Protein AF-A0A9P9YFE2-F1 (afdb_monomer_lite)

Foldseek 3Di:
DDDDDDDDDPVVVVVVVVVVVVVVVVVVCPDPDPPDDVCVVCVPVVVVVVVVVVCCCPVVPVNVCVPPNDPDPPVVVVVVVLCVCVVVLCVQLVVLVVLLVCQVPPDPDDDPPPSVVSVVVSVVSSVVVCVVVVGDD

Structure (mmCIF, N/CA/C/O backbone):
data_AF-A0A9P9YFE2-F1
#
_entry.id   AF-A0A9P9YFE2-F1
#
loop_
_atom_site.group_PDB
_atom_site.id
_atom_site.type_symbol
_atom_site.label_atom_id
_atom_site.label_alt_id
_atom_site.label_comp_id
_atom_site.label_asym_id
_atom_site.label_entity_id
_atom_site.label_seq_id
_atom_site.pdbx_PDB_ins_code
_atom_site.Cartn_x
_atom_site.Cartn_y
_atom_site.Cartn_z
_atom_site.occupancy
_atom_site.B_iso_or_equiv
_atom_site.auth_seq_id
_atom_site.auth_comp_id
_atom_site.auth_asym_id
_atom_site.auth_atom_id
_atom_site.pdbx_PDB_model_num
ATOM 1 N N . MET A 1 1 ? -82.797 -25.005 26.654 1.00 43.31 1 MET A N 1
ATOM 2 C CA . MET A 1 1 ? -82.585 -25.904 27.810 1.00 43.31 1 MET A CA 1
ATOM 3 C C . MET A 1 1 ? -81.457 -25.318 28.641 1.00 43.31 1 MET A C 1
ATOM 5 O O . MET A 1 1 ? -80.339 -25.242 28.151 1.00 43.31 1 MET A O 1
ATOM 9 N N . THR A 1 2 ? -81.763 -24.783 29.822 1.00 59.41 2 THR A N 1
ATOM 10 C CA . THR A 1 2 ? -80.785 -24.170 30.732 1.00 59.41 2 THR A CA 1
ATOM 11 C C . THR A 1 2 ? -80.146 -25.260 31.588 1.00 59.41 2 THR A C 1
ATOM 13 O O . THR A 1 2 ? -80.831 -25.975 32.313 1.00 59.41 2 THR A O 1
ATOM 16 N N . ILE A 1 3 ? -78.832 -25.430 31.455 1.00 64.69 3 ILE A N 1
ATOM 17 C CA . ILE A 1 3 ? -78.059 -26.426 32.204 1.00 64.69 3 ILE A CA 1
ATOM 18 C C . ILE A 1 3 ? -77.898 -25.905 33.643 1.00 64.69 3 ILE A C 1
ATOM 20 O O . ILE A 1 3 ? -77.492 -24.751 33.808 1.00 64.69 3 ILE A O 1
ATOM 24 N N . PRO A 1 4 ? -78.219 -26.687 34.689 1.00 66.69 4 PRO A N 1
ATOM 25 C CA . PRO A 1 4 ? -78.036 -26.234 36.060 1.00 66.69 4 PRO A CA 1
ATOM 26 C C . PRO A 1 4 ? -76.544 -26.067 36.377 1.00 66.69 4 PRO A C 1
ATOM 28 O O . PRO A 1 4 ? -75.734 -26.959 36.129 1.00 66.69 4 PRO A O 1
ATOM 31 N N . GLN A 1 5 ? -76.189 -24.912 36.943 1.00 62.81 5 GLN A N 1
ATOM 32 C CA . GLN A 1 5 ? -74.847 -24.634 37.453 1.00 62.81 5 GLN A CA 1
ATOM 33 C C . GLN A 1 5 ? -74.574 -25.506 38.681 1.00 62.81 5 GLN A C 1
ATOM 35 O O . GLN A 1 5 ? -75.150 -25.293 39.750 1.00 62.81 5 GLN A O 1
ATOM 40 N N . TYR A 1 6 ? -73.690 -26.489 38.525 1.00 70.88 6 TYR A N 1
ATOM 41 C CA . TYR A 1 6 ? -73.240 -27.334 39.622 1.00 70.88 6 TYR A CA 1
ATOM 42 C C . TYR A 1 6 ? -72.263 -26.557 40.510 1.00 70.88 6 TYR A C 1
ATOM 44 O O . TYR A 1 6 ? -71.204 -26.128 40.052 1.00 70.88 6 TYR A O 1
ATOM 52 N N . LYS A 1 7 ? -72.606 -26.392 41.793 1.00 68.12 7 LYS A N 1
ATOM 53 C CA . LYS A 1 7 ? -71.655 -25.934 42.810 1.00 68.12 7 LYS A CA 1
ATOM 54 C C . LYS A 1 7 ? -71.016 -27.158 43.463 1.00 68.12 7 LYS A C 1
ATOM 56 O O . LYS A 1 7 ? -71.749 -27.953 44.054 1.00 68.12 7 LYS A O 1
ATOM 61 N N . PRO A 1 8 ? -69.690 -27.325 43.362 1.00 72.75 8 PRO A N 1
ATOM 62 C CA . PRO A 1 8 ? -69.011 -28.432 44.011 1.00 72.75 8 PRO A CA 1
ATOM 63 C C . PRO A 1 8 ? -69.194 -28.371 45.541 1.00 72.75 8 PRO A C 1
ATOM 65 O O . PRO A 1 8 ? -69.246 -27.279 46.117 1.00 72.75 8 PRO A O 1
ATOM 68 N N . PRO A 1 9 ? -69.310 -29.533 46.209 1.00 81.69 9 PRO A N 1
ATOM 69 C CA . PRO A 1 9 ? -69.325 -29.643 47.663 1.00 81.69 9 PRO A CA 1
ATOM 70 C C . PRO A 1 9 ? -68.105 -28.965 48.296 1.00 81.69 9 PRO A C 1
ATOM 72 O O . PRO A 1 9 ? -67.003 -29.029 47.748 1.00 81.69 9 PRO A O 1
ATOM 75 N N . LYS A 1 10 ? -68.302 -28.347 49.466 1.00 78.62 10 LYS A N 1
ATOM 76 C CA . LYS A 1 10 ? -67.285 -27.531 50.158 1.00 78.62 10 LYS A CA 1
ATOM 77 C C . LYS A 1 10 ? -65.970 -28.283 50.391 1.00 78.62 10 LYS A C 1
ATOM 79 O O . LYS A 1 10 ? -64.907 -27.724 50.157 1.00 78.62 10 LYS A O 1
ATOM 84 N N . ASP A 1 11 ? -66.053 -29.570 50.709 1.00 79.38 11 ASP A N 1
ATOM 85 C CA . ASP A 1 11 ? -64.886 -30.407 51.002 1.00 79.38 11 ASP A CA 1
ATOM 86 C C . ASP A 1 11 ? -63.931 -30.541 49.804 1.00 79.38 11 ASP A C 1
ATOM 88 O O . ASP A 1 11 ? -62.716 -30.619 49.968 1.00 79.38 11 ASP A O 1
ATOM 92 N N . ILE A 1 12 ? -64.464 -30.543 48.576 1.00 78.31 12 ILE A N 1
ATOM 93 C CA . ILE A 1 12 ? -63.644 -30.621 47.359 1.00 78.31 12 ILE A CA 1
ATOM 94 C C . ILE A 1 12 ? -62.972 -29.274 47.081 1.00 78.31 12 ILE A C 1
ATOM 96 O O . ILE A 1 12 ? -61.824 -29.241 46.635 1.00 78.31 12 ILE A O 1
ATOM 100 N N . GLN A 1 13 ? -63.664 -28.173 47.381 1.00 78.31 13 GLN A N 1
ATOM 101 C CA . GLN A 1 13 ? -63.133 -26.822 47.235 1.00 78.31 13 GLN A CA 1
ATOM 102 C C . GLN A 1 13 ? -61.929 -26.603 48.164 1.00 78.31 13 GLN A C 1
ATOM 104 O O . GLN A 1 13 ? -60.875 -26.164 47.709 1.00 78.31 13 GLN A O 1
ATOM 109 N N . ASP A 1 14 ? -62.034 -27.048 49.419 1.00 82.81 14 ASP A N 1
ATOM 110 C CA . ASP A 1 14 ? -60.951 -26.946 50.403 1.00 82.81 14 ASP A CA 1
ATOM 111 C C . ASP A 1 14 ? -59.708 -27.760 49.997 1.00 82.81 14 ASP A C 1
ATOM 113 O O . ASP A 1 14 ? -58.568 -27.349 50.229 1.00 82.81 14 ASP A O 1
ATOM 117 N N . LEU A 1 15 ? -59.898 -28.918 49.353 1.00 85.44 15 LEU A N 1
ATOM 118 C CA . LEU A 1 15 ? -58.791 -29.738 48.847 1.00 85.44 15 LEU A CA 1
ATOM 119 C C . LEU A 1 15 ? -58.079 -29.098 47.649 1.00 85.44 15 LEU A C 1
ATOM 121 O O . LEU A 1 15 ? -56.856 -29.234 47.527 1.00 85.44 15 LEU A O 1
ATOM 125 N N . LEU A 1 16 ? -58.823 -28.418 46.774 1.00 81.38 16 LEU A N 1
ATOM 126 C CA . LEU A 1 16 ? -58.278 -27.685 45.630 1.00 81.38 16 LEU A CA 1
ATOM 127 C C . LEU A 1 16 ? -57.455 -26.485 46.104 1.00 81.38 16 LEU A C 1
ATOM 129 O O . LEU A 1 16 ? -56.282 -26.382 45.739 1.00 81.38 16 LEU A O 1
ATOM 133 N N . ASP A 1 17 ? -58.006 -25.675 47.008 1.00 81.50 17 ASP A N 1
ATOM 134 C CA . ASP A 1 17 ? -57.330 -24.496 47.558 1.00 81.50 17 ASP A CA 1
ATOM 135 C C . ASP A 1 17 ? -56.057 -24.890 48.321 1.00 81.50 17 ASP A C 1
ATOM 137 O O . ASP A 1 17 ? -55.000 -24.266 48.184 1.00 81.50 17 ASP A O 1
ATOM 141 N N . LYS A 1 18 ? -56.099 -26.000 49.070 1.00 83.44 18 LYS A N 1
ATOM 142 C CA . LYS A 1 18 ? -54.925 -26.539 49.772 1.00 83.44 18 LYS A CA 1
ATOM 143 C C . LYS A 1 18 ? -53.840 -27.025 48.805 1.00 83.44 18 LYS A C 1
ATOM 145 O O . LYS A 1 18 ? -52.652 -26.827 49.075 1.00 83.44 18 LYS A O 1
ATOM 150 N N . LYS A 1 19 ? -54.215 -27.626 47.667 1.00 79.25 19 LYS A N 1
ATOM 151 C CA . LYS A 1 19 ? -53.273 -28.019 46.601 1.00 79.25 19 LYS A CA 1
ATOM 152 C C . LYS A 1 19 ? -52.659 -26.807 45.905 1.00 79.25 19 LYS A C 1
ATOM 154 O O . LYS A 1 19 ? -51.451 -26.803 45.669 1.00 79.25 19 LYS A O 1
ATOM 159 N N . GLU A 1 20 ? -53.456 -25.785 45.611 1.00 75.81 20 GLU A N 1
ATOM 160 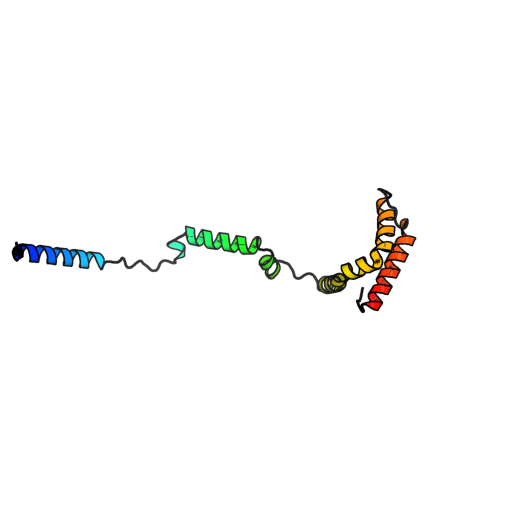C CA . GLU A 1 20 ? -52.975 -24.539 45.009 1.00 75.81 20 GLU A CA 1
ATOM 161 C C . GLU A 1 20 ? -52.021 -23.795 45.947 1.00 75.81 20 GLU A C 1
ATOM 163 O O . GLU A 1 20 ? -50.948 -23.363 45.520 1.00 75.81 20 GLU A O 1
ATOM 168 N N . GLN A 1 21 ? -52.330 -23.735 47.245 1.00 68.12 21 GLN A N 1
ATOM 169 C CA . GLN A 1 21 ? -51.433 -23.176 48.259 1.00 68.12 21 GLN A CA 1
ATOM 170 C C . GLN A 1 21 ? -50.116 -23.959 48.356 1.00 68.12 21 GLN A C 1
ATOM 172 O O . GLN A 1 21 ? -49.037 -23.358 48.403 1.00 68.12 21 GLN A O 1
ATOM 177 N N . GLN A 1 22 ? -50.164 -25.295 48.331 1.00 64.88 22 GLN A N 1
ATOM 178 C CA . GLN A 1 22 ? -48.961 -26.134 48.322 1.00 64.88 22 GLN A CA 1
ATOM 179 C C . GLN A 1 22 ? -48.121 -25.913 47.055 1.00 64.88 22 GLN A C 1
ATOM 181 O O . GLN A 1 22 ? -46.910 -25.698 47.156 1.00 64.88 22 GLN A O 1
ATOM 186 N N . GLN A 1 23 ? -48.746 -25.871 45.873 1.00 62.28 23 GLN A N 1
ATOM 187 C CA . GLN A 1 23 ? -48.060 -25.587 44.607 1.00 62.28 23 GLN A CA 1
ATOM 188 C C . GLN A 1 23 ? -47.479 -24.167 44.553 1.00 62.28 23 GLN A C 1
ATOM 190 O O . GLN A 1 23 ? -46.361 -23.983 44.064 1.00 62.28 23 GLN A O 1
ATOM 195 N N . ALA A 1 24 ? -48.175 -23.163 45.091 1.00 61.88 24 ALA A N 1
ATOM 196 C CA . ALA A 1 24 ? -47.686 -21.787 45.177 1.00 61.88 24 ALA A CA 1
ATOM 197 C C . ALA A 1 24 ? -46.483 -21.669 46.127 1.00 61.88 24 ALA A C 1
ATOM 199 O O . ALA A 1 24 ? -45.500 -20.992 45.814 1.00 61.88 24 ALA A O 1
ATOM 200 N N . THR A 1 25 ? -46.515 -22.385 47.254 1.00 60.69 25 THR A N 1
ATOM 201 C CA . THR A 1 25 ? -45.403 -22.432 48.216 1.00 60.69 25 THR A CA 1
ATOM 202 C C . THR A 1 25 ? -44.182 -23.144 47.623 1.00 60.69 25 THR A C 1
ATOM 204 O O . THR A 1 25 ? -43.046 -22.725 47.846 1.00 60.69 25 THR A O 1
ATOM 207 N N . GLN A 1 26 ? -44.400 -24.178 46.804 1.00 58.62 26 GLN A N 1
ATOM 208 C CA . GLN A 1 26 ? -43.338 -24.906 46.106 1.00 58.62 26 GLN A CA 1
ATOM 209 C C . GLN A 1 26 ? -42.731 -24.090 44.949 1.00 58.62 26 GLN A C 1
ATOM 211 O O . GLN A 1 26 ? -41.512 -24.087 44.789 1.00 58.62 26 GLN A O 1
ATOM 216 N N . ARG A 1 27 ? -43.540 -23.320 44.203 1.00 54.31 27 ARG A N 1
ATOM 217 C CA . ARG A 1 27 ? -43.064 -22.394 43.151 1.00 54.31 27 ARG A CA 1
ATOM 218 C C . ARG A 1 27 ? -42.268 -21.203 43.692 1.00 54.31 27 ARG A C 1
ATOM 220 O O . ARG A 1 27 ? -41.381 -20.715 43.000 1.00 54.31 27 ARG A O 1
ATOM 227 N N . ARG A 1 28 ? -42.536 -20.749 44.922 1.00 54.69 28 ARG A N 1
ATOM 228 C CA . ARG A 1 28 ? -41.793 -19.644 45.565 1.00 54.69 28 ARG A CA 1
ATOM 229 C C . ARG A 1 28 ? -40.383 -20.020 46.029 1.00 54.69 28 ARG A C 1
ATOM 231 O O . ARG A 1 28 ? -39.604 -19.134 46.362 1.00 54.69 28 ARG A O 1
ATOM 238 N N . ARG A 1 29 ? -40.008 -21.302 45.998 1.00 52.22 29 ARG A N 1
ATOM 239 C CA . ARG A 1 29 ? -38.623 -21.749 46.210 1.00 52.22 29 ARG A CA 1
ATOM 240 C C . ARG A 1 29 ? -37.833 -21.679 44.901 1.00 52.22 29 ARG A C 1
ATOM 242 O O . ARG A 1 29 ? -37.269 -22.670 44.449 1.00 52.22 29 ARG A O 1
ATOM 249 N N . THR A 1 30 ? -37.791 -20.511 44.265 1.00 56.22 30 THR A N 1
ATOM 250 C CA . THR A 1 30 ? -36.792 -20.257 43.223 1.00 56.22 30 THR A CA 1
ATOM 251 C C . THR A 1 30 ? -35.429 -20.289 43.897 1.00 56.22 30 THR A C 1
ATOM 253 O O . THR A 1 30 ? -35.159 -19.477 44.782 1.00 56.22 30 THR A O 1
ATOM 256 N N . ALA A 1 31 ? -34.614 -21.279 43.539 1.00 60.69 31 ALA A N 1
ATOM 257 C CA . ALA A 1 31 ? -33.302 -21.509 44.120 1.00 60.69 31 ALA A CA 1
ATOM 258 C C . ALA A 1 31 ? -32.505 -20.198 44.188 1.00 60.69 31 ALA A C 1
ATOM 260 O O . ALA A 1 31 ? -32.184 -19.601 43.157 1.00 60.69 31 ALA A O 1
ATOM 261 N N . VAL A 1 32 ? -32.176 -19.756 45.404 1.00 60.41 32 VAL A N 1
ATOM 262 C CA . VAL A 1 32 ? -31.182 -18.705 45.619 1.00 60.41 32 VAL A CA 1
ATOM 263 C C . VAL A 1 32 ? -29.842 -19.299 45.192 1.00 60.41 32 VAL A C 1
ATOM 265 O O . VAL A 1 32 ? -29.169 -19.990 45.954 1.00 60.41 32 VAL A O 1
ATOM 268 N N . LEU A 1 33 ? -29.504 -19.113 43.916 1.00 62.47 33 LEU A N 1
ATOM 269 C CA . LEU A 1 33 ? -28.246 -19.568 43.342 1.00 62.47 33 LEU A CA 1
ATOM 270 C C . LEU A 1 33 ? -27.104 -18.813 44.036 1.00 62.47 33 LEU A C 1
ATOM 272 O O . LEU A 1 33 ? -27.105 -17.578 44.009 1.00 62.47 33 LEU A O 1
ATOM 276 N N . PRO A 1 34 ? -26.107 -19.508 44.613 1.00 68.25 34 PRO A N 1
ATOM 277 C CA . PRO A 1 34 ? -24.952 -18.844 45.202 1.00 68.25 34 PRO A CA 1
ATOM 278 C C . PRO A 1 34 ? -24.294 -17.929 44.160 1.00 68.25 34 PRO A C 1
ATOM 280 O O . PRO A 1 34 ? -24.296 -18.238 42.958 1.00 68.25 34 PRO A O 1
ATOM 283 N N . LYS A 1 35 ? -23.745 -16.791 44.610 1.00 61.84 35 LYS A N 1
ATOM 284 C CA . LYS A 1 35 ? -22.950 -15.860 43.788 1.00 61.84 35 LYS A CA 1
ATOM 285 C C . LYS A 1 35 ? -21.684 -16.575 43.288 1.00 61.84 35 LYS A C 1
ATOM 287 O O . LYS A 1 35 ? -20.605 -16.423 43.839 1.00 61.84 35 LYS A O 1
ATOM 292 N N . ARG A 1 36 ? -21.823 -17.391 42.245 1.00 68.00 36 ARG A N 1
ATOM 293 C CA . ARG A 1 36 ? -20.719 -17.887 41.419 1.00 68.00 36 ARG A CA 1
ATOM 294 C C . ARG A 1 36 ? -20.505 -16.919 40.266 1.00 68.00 36 ARG A C 1
ATOM 296 O O . ARG A 1 36 ? -21.481 -16.399 39.718 1.00 68.00 36 ARG A O 1
ATOM 303 N N . SER A 1 37 ? -19.242 -16.700 39.900 1.00 76.50 37 SER A N 1
ATOM 304 C CA . SER A 1 37 ? -18.899 -15.944 38.698 1.00 76.50 37 SER A CA 1
ATOM 305 C C . SER A 1 37 ? -19.578 -16.590 37.489 1.00 76.50 37 SER A C 1
ATOM 307 O O . SER A 1 37 ? -19.707 -17.814 37.397 1.00 76.50 37 SER A O 1
ATOM 309 N N . TRP A 1 38 ? -20.067 -15.769 36.562 1.00 74.75 38 TRP A N 1
ATOM 310 C CA . TRP A 1 38 ? -20.802 -16.259 35.394 1.00 74.75 38 TRP A CA 1
ATOM 311 C C . TRP A 1 38 ? -19.951 -17.199 34.516 1.00 74.75 38 TRP A C 1
ATOM 313 O O . TRP A 1 38 ? -20.485 -18.139 33.929 1.00 74.75 38 TRP A O 1
ATOM 323 N N . ILE A 1 39 ? -18.622 -17.035 34.561 1.00 74.50 39 ILE A N 1
ATOM 324 C CA . ILE A 1 39 ? -17.625 -17.929 33.954 1.00 74.50 39 ILE A CA 1
ATOM 325 C C . ILE A 1 39 ? -17.818 -19.390 34.401 1.00 74.50 39 ILE A C 1
ATOM 327 O O . ILE A 1 39 ? -17.710 -20.305 33.590 1.00 74.50 39 ILE A O 1
ATOM 331 N N . GLN A 1 40 ? -18.169 -19.620 35.670 1.00 73.62 40 GLN A N 1
ATOM 332 C CA . GLN A 1 40 ? -18.376 -20.963 36.222 1.00 73.62 40 GLN A CA 1
ATOM 333 C C . GLN A 1 40 ? -19.775 -21.535 35.942 1.00 73.62 40 GLN A C 1
ATOM 335 O O . GLN A 1 40 ? -19.983 -22.737 36.085 1.00 73.62 40 GLN A O 1
ATOM 340 N N . ARG A 1 41 ? -20.748 -20.693 35.567 1.00 76.25 41 ARG A N 1
ATOM 341 C CA . ARG A 1 41 ? -22.121 -21.122 35.246 1.00 76.25 41 ARG A CA 1
ATOM 342 C C . ARG A 1 41 ? -22.259 -21.600 33.806 1.00 76.25 41 ARG A C 1
ATOM 344 O O . ARG A 1 41 ? -23.069 -22.479 33.551 1.00 76.25 41 ARG A O 1
ATOM 351 N N . ASN A 1 42 ? -21.483 -21.026 32.887 1.00 80.25 42 ASN A N 1
ATOM 352 C CA . ASN A 1 42 ? -21.540 -21.353 31.465 1.00 80.25 42 ASN A CA 1
ATOM 353 C C . ASN A 1 42 ? -20.130 -21.353 30.841 1.00 80.25 42 ASN A C 1
ATOM 355 O O . ASN A 1 42 ? -19.763 -20.413 30.129 1.00 80.25 42 ASN A O 1
ATOM 359 N N . PRO A 1 43 ? -19.334 -22.419 31.054 1.00 85.81 43 PRO A N 1
ATOM 360 C CA . PRO A 1 43 ? -17.953 -22.483 30.565 1.00 85.81 43 PRO A CA 1
ATOM 361 C C . PRO A 1 43 ? -17.864 -22.414 29.033 1.00 85.81 43 PRO A C 1
ATOM 363 O O . PRO A 1 43 ? -16.926 -21.839 28.488 1.00 85.81 43 PRO A O 1
ATOM 366 N N . ARG A 1 44 ? -18.881 -22.925 28.324 1.00 86.69 44 ARG A N 1
ATOM 367 C CA . ARG A 1 44 ? -18.971 -22.851 26.856 1.00 86.69 44 ARG A CA 1
ATOM 368 C C . ARG A 1 44 ? -19.115 -21.418 26.346 1.00 86.69 44 ARG A C 1
ATOM 370 O O . ARG A 1 44 ? -18.546 -21.087 25.316 1.00 86.69 44 ARG A O 1
ATOM 377 N N . LEU A 1 45 ? -19.843 -20.567 27.066 1.00 86.56 45 LEU A N 1
ATOM 378 C CA . LEU A 1 45 ? -20.096 -19.184 26.656 1.00 86.56 45 LEU A CA 1
ATOM 379 C C . LEU A 1 45 ? -18.856 -18.311 26.885 1.00 86.56 45 LEU A C 1
ATOM 381 O O . LEU A 1 45 ? -18.517 -17.499 26.029 1.00 86.56 45 LEU A O 1
ATOM 385 N N . PHE A 1 46 ? -18.113 -18.568 27.968 1.00 87.31 46 PHE A N 1
ATOM 386 C CA . PHE A 1 46 ? -16.779 -17.999 28.168 1.00 87.31 46 PHE A CA 1
ATOM 387 C C . PHE A 1 46 ? -15.816 -18.422 27.050 1.00 87.31 46 PHE A C 1
ATOM 389 O O . PHE A 1 46 ? -15.205 -17.563 26.416 1.00 87.31 46 PHE A O 1
ATOM 396 N N . GLN A 1 47 ? -15.746 -19.722 26.746 1.00 88.00 47 GLN A N 1
ATOM 397 C CA . GLN A 1 47 ? -14.874 -20.244 25.695 1.00 88.00 47 GLN A CA 1
ATOM 398 C C . GLN A 1 47 ? -15.195 -19.632 24.327 1.00 88.00 47 GLN A C 1
ATOM 400 O O . GLN A 1 47 ? -14.273 -19.200 23.645 1.00 88.00 47 GLN A O 1
ATOM 405 N N . ILE A 1 48 ? -16.477 -19.538 23.949 1.00 92.19 48 ILE A N 1
ATOM 406 C CA . ILE A 1 48 ? -16.894 -18.898 22.694 1.00 92.19 48 ILE A CA 1
ATOM 407 C C . ILE A 1 48 ? -16.474 -17.432 22.690 1.00 92.19 48 ILE A C 1
ATOM 409 O O . ILE A 1 48 ? -15.796 -17.034 21.755 1.00 92.19 48 ILE A O 1
ATOM 413 N N . SER A 1 49 ? -16.788 -16.660 23.739 1.00 88.19 49 SER A N 1
ATOM 414 C CA . SER A 1 49 ? -16.444 -15.231 23.794 1.00 88.19 49 SER A CA 1
ATOM 415 C C . SER A 1 49 ? -14.942 -14.978 23.660 1.00 88.19 49 SER A C 1
ATOM 417 O O . SER A 1 49 ? -14.527 -14.077 22.931 1.00 88.19 49 SER A O 1
ATOM 419 N N . PHE A 1 50 ? -14.128 -15.816 24.306 1.00 90.12 50 PHE A N 1
ATOM 420 C CA . PHE A 1 50 ? -12.679 -15.717 24.262 1.00 90.12 50 PHE A CA 1
ATOM 421 C C . PHE A 1 50 ? -12.134 -16.116 22.885 1.00 90.12 50 PHE A C 1
ATOM 423 O O . PHE A 1 50 ? -11.322 -15.385 22.321 1.00 90.12 50 PHE A O 1
ATOM 430 N N . LEU A 1 51 ? -12.622 -17.221 22.302 1.00 93.00 51 LEU A N 1
ATOM 431 C CA . LEU A 1 51 ? -12.214 -17.655 20.963 1.00 93.00 51 LEU A CA 1
ATOM 432 C C . LEU A 1 51 ? -12.615 -16.633 19.898 1.00 93.00 51 LEU A C 1
ATOM 434 O O . LEU A 1 51 ? -11.791 -16.275 19.068 1.00 93.00 51 LEU A O 1
ATOM 438 N N . THR A 1 52 ? -13.858 -16.143 19.918 1.00 89.75 52 THR A N 1
ATOM 439 C CA . THR A 1 52 ? -14.336 -15.163 18.935 1.00 89.75 52 THR A CA 1
ATOM 440 C C . THR A 1 52 ? -13.650 -13.819 19.104 1.00 89.75 52 THR A C 1
ATOM 442 O O . THR A 1 52 ? -13.321 -13.193 18.106 1.00 89.75 52 THR A O 1
ATOM 445 N N . GLY A 1 53 ? -13.385 -13.384 20.341 1.00 88.50 53 GLY A N 1
ATOM 446 C CA . GLY A 1 53 ? -12.618 -12.164 20.595 1.00 88.50 53 GLY A CA 1
ATOM 447 C C . GLY A 1 53 ? -11.193 -12.275 20.056 1.00 88.50 53 GLY A C 1
ATOM 448 O O . GLY A 1 53 ? -10.745 -11.408 19.313 1.00 88.50 53 GLY A O 1
ATOM 449 N N . SER A 1 54 ? -10.514 -13.386 20.348 1.00 87.62 54 SER A N 1
ATOM 450 C CA . SER A 1 54 ? -9.168 -13.657 19.838 1.00 87.62 54 SER A CA 1
ATOM 451 C C . SER A 1 54 ? -9.138 -13.753 18.308 1.00 87.62 54 SER A C 1
ATOM 453 O O . SER A 1 54 ? -8.290 -13.129 17.673 1.00 87.62 54 SER A O 1
ATOM 455 N N . LEU A 1 55 ? -10.104 -14.452 17.702 1.00 87.62 55 LEU A N 1
ATOM 456 C CA . LEU A 1 55 ? -10.199 -14.592 16.250 1.00 87.62 55 LEU A CA 1
ATOM 457 C C . LEU A 1 55 ? -10.485 -13.248 15.570 1.00 87.62 55 LEU A C 1
ATOM 459 O O . LEU A 1 55 ? -9.870 -12.947 14.555 1.00 87.62 55 LEU A O 1
ATOM 463 N N . LEU A 1 56 ? -11.371 -12.414 16.124 1.00 81.81 56 LEU A N 1
ATOM 464 C CA . LEU A 1 56 ? -11.651 -11.087 15.571 1.00 81.81 56 LEU A CA 1
ATOM 465 C C . LEU A 1 56 ? -10.421 -10.180 15.639 1.00 81.81 56 LEU A C 1
ATOM 467 O O . LEU A 1 56 ? -10.138 -9.490 14.666 1.00 81.81 56 LEU A O 1
ATOM 471 N N . ILE A 1 57 ? -9.653 -10.217 16.727 1.00 78.12 57 ILE A N 1
ATOM 472 C CA . ILE A 1 57 ? -8.426 -9.417 16.857 1.00 78.12 57 ILE A CA 1
ATOM 473 C C . ILE A 1 57 ? -7.353 -9.870 15.851 1.00 78.12 57 ILE A C 1
ATOM 475 O O . ILE A 1 57 ? -6.708 -9.024 15.241 1.00 78.12 57 ILE A O 1
ATOM 479 N N . PHE A 1 58 ? -7.184 -11.180 15.631 1.00 71.69 58 PHE A N 1
ATOM 480 C CA 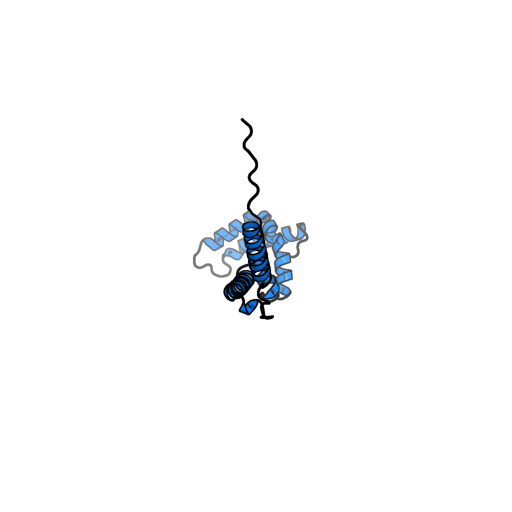. PHE A 1 58 ? -6.143 -11.711 14.737 1.00 71.69 58 PHE A CA 1
ATOM 481 C C . PHE A 1 58 ? -6.532 -11.788 13.251 1.00 71.69 58 PHE A C 1
ATOM 483 O O . PHE A 1 58 ? -5.660 -11.680 12.394 1.00 71.69 58 PHE A O 1
ATOM 490 N N . PHE A 1 59 ? -7.813 -11.974 12.919 1.00 72.38 59 PHE A N 1
ATOM 491 C CA . PHE A 1 59 ? -8.266 -12.170 11.533 1.00 72.38 59 PHE A CA 1
ATOM 492 C C . PHE A 1 59 ? -9.014 -10.976 10.938 1.00 72.38 59 PHE A C 1
ATOM 494 O O . PHE A 1 59 ? -9.219 -10.943 9.722 1.00 72.38 59 PHE A O 1
ATOM 501 N N . SER A 1 60 ? -9.394 -9.968 11.732 1.00 76.50 60 SER A N 1
ATOM 502 C CA . SER A 1 60 ? -9.884 -8.715 11.159 1.00 76.50 60 SER A CA 1
ATOM 503 C C . SER A 1 60 ? -8.716 -7.752 10.928 1.00 76.50 60 SER A C 1
ATOM 505 O O . SER A 1 60 ? -8.236 -7.071 11.831 1.00 76.50 60 SER A O 1
ATOM 507 N N . LYS A 1 61 ? -8.286 -7.684 9.661 1.00 63.56 61 LYS A N 1
ATOM 508 C CA . LYS A 1 61 ? -7.327 -6.698 9.130 1.00 63.56 61 LYS A CA 1
ATOM 509 C C . LYS A 1 61 ? -7.429 -5.296 9.762 1.00 63.56 61 LYS A C 1
ATOM 511 O O . LYS A 1 61 ? -6.399 -4.797 10.198 1.00 63.56 61 LYS A O 1
ATOM 516 N N . PRO A 1 62 ? -8.618 -4.663 9.880 1.00 67.94 62 PRO A N 1
ATOM 517 C CA . PRO A 1 62 ? -8.691 -3.304 10.418 1.00 67.94 62 PRO A CA 1
ATOM 518 C C . PRO A 1 62 ? -8.357 -3.189 11.915 1.00 67.94 62 PRO A C 1
ATOM 520 O O . PRO A 1 62 ? -7.931 -2.122 12.339 1.00 67.94 62 PRO A O 1
ATOM 523 N N . LEU A 1 63 ? -8.549 -4.240 12.725 1.00 62.25 63 LEU A N 1
ATOM 524 C CA . LEU A 1 63 ? -8.234 -4.197 14.161 1.00 62.25 63 LEU A CA 1
ATOM 525 C C . LEU A 1 63 ? -6.806 -4.663 14.460 1.00 62.25 63 LEU A C 1
ATOM 527 O O . LEU A 1 63 ? -6.179 -4.122 15.370 1.00 62.25 63 LEU A O 1
ATOM 531 N N . TYR A 1 64 ? -6.282 -5.614 13.681 1.00 66.88 64 TYR A N 1
ATOM 532 C CA . TYR A 1 64 ? -4.901 -6.087 13.811 1.00 66.88 64 TYR A CA 1
ATOM 533 C C . TYR A 1 64 ? -3.888 -4.961 13.542 1.00 66.88 64 TYR A C 1
ATOM 535 O O . TYR A 1 64 ? -2.957 -4.760 14.327 1.00 66.88 64 TYR A O 1
ATOM 543 N N . ASP A 1 65 ? -4.125 -4.162 12.495 1.00 65.38 65 ASP A N 1
ATOM 544 C CA . ASP A 1 65 ? -3.257 -3.035 12.128 1.00 65.38 65 ASP A CA 1
ATOM 545 C C . ASP A 1 65 ? -3.267 -1.896 13.166 1.00 65.38 65 ASP A C 1
ATOM 547 O O . ASP A 1 65 ? -2.285 -1.172 13.290 1.00 65.38 65 ASP A O 1
ATOM 551 N N . CYS A 1 66 ? -4.344 -1.727 13.945 1.00 66.62 66 CYS A N 1
ATOM 552 C CA . CYS A 1 66 ? -4.415 -0.679 14.972 1.00 66.62 66 CYS A CA 1
ATOM 553 C C . CYS A 1 66 ? -3.658 -1.011 16.268 1.00 66.62 66 CYS A C 1
ATOM 555 O O . CYS A 1 66 ? -3.328 -0.085 17.007 1.00 66.62 66 CYS A O 1
ATOM 557 N N . PHE A 1 67 ? -3.425 -2.292 16.578 1.00 61.28 67 PHE A N 1
ATOM 558 C CA . PHE A 1 67 ? -2.895 -2.714 17.885 1.00 61.28 67 PHE A CA 1
ATOM 559 C C . PHE A 1 67 ? -1.597 -3.529 17.833 1.00 61.28 67 PHE A C 1
ATOM 561 O O . PHE A 1 67 ? -0.890 -3.559 18.838 1.00 61.28 67 PHE A O 1
ATOM 568 N N . ILE A 1 68 ? -1.293 -4.214 16.724 1.00 62.75 68 ILE A N 1
ATOM 569 C CA . ILE A 1 68 ? -0.172 -5.172 16.645 1.00 62.75 68 ILE A CA 1
ATOM 570 C C . ILE A 1 68 ? 0.825 -4.806 15.542 1.00 62.75 68 ILE A C 1
ATOM 572 O O . ILE A 1 68 ? 2.008 -5.111 15.675 1.00 62.75 68 ILE A O 1
ATOM 576 N N . ALA A 1 69 ? 0.387 -4.145 14.469 1.00 55.91 69 ALA A N 1
ATOM 577 C CA . ALA A 1 69 ? 1.328 -3.623 13.489 1.00 55.91 69 ALA A CA 1
ATOM 578 C C . ALA A 1 69 ? 2.172 -2.514 14.138 1.00 55.91 69 ALA A C 1
ATOM 580 O O . ALA A 1 69 ? 1.640 -1.486 14.563 1.00 55.91 69 ALA A O 1
ATOM 581 N N . ASP A 1 70 ? 3.487 -2.729 14.215 1.00 62.91 70 ASP A N 1
ATOM 582 C CA . ASP A 1 70 ? 4.437 -1.680 14.573 1.00 62.91 70 ASP A CA 1
ATOM 583 C C . ASP A 1 70 ? 4.174 -0.449 13.691 1.00 62.91 70 ASP A C 1
ATOM 585 O O . ASP A 1 70 ? 3.993 -0.600 12.474 1.00 62.91 70 ASP A O 1
ATOM 589 N N . PRO A 1 71 ? 4.142 0.777 14.251 1.00 63.75 71 PRO A N 1
ATOM 590 C CA . PRO A 1 71 ? 4.039 1.968 13.432 1.00 63.75 71 PRO A CA 1
ATOM 591 C C . PRO A 1 71 ? 5.236 1.975 12.485 1.00 63.75 71 PRO A C 1
ATOM 593 O O . PRO A 1 71 ? 6.382 2.140 12.909 1.00 63.75 71 PRO A O 1
ATOM 596 N N . LEU A 1 72 ? 4.950 1.774 11.197 1.00 60.56 72 LEU A N 1
ATOM 597 C CA . LEU A 1 72 ? 5.919 1.903 10.119 1.00 60.56 72 LEU A CA 1
ATOM 598 C C . LEU A 1 72 ? 6.776 3.152 10.365 1.00 60.56 72 LEU A C 1
ATOM 600 O O . LEU A 1 72 ? 6.220 4.222 10.655 1.00 60.56 72 LEU A O 1
ATOM 604 N N . PRO A 1 73 ? 8.114 3.041 10.280 1.00 62.66 73 PRO A N 1
ATOM 605 C CA . PRO A 1 73 ? 9.006 4.133 10.630 1.00 62.66 73 PRO A CA 1
ATOM 606 C C . PRO A 1 73 ? 8.609 5.402 9.855 1.00 62.66 73 PRO A C 1
ATOM 608 O O . PRO A 1 73 ? 8.217 5.320 8.689 1.00 62.66 73 PRO A O 1
ATOM 611 N N . PRO A 1 74 ? 8.719 6.602 10.452 1.00 58.62 74 PRO A N 1
ATOM 612 C CA . PRO A 1 74 ? 8.149 7.847 9.914 1.00 58.62 74 PRO A CA 1
ATOM 613 C C . PRO A 1 74 ? 8.655 8.250 8.514 1.00 58.62 74 PRO A C 1
ATOM 615 O O . PRO A 1 74 ? 8.084 9.139 7.875 1.00 58.62 74 PRO A O 1
ATOM 618 N N . LEU A 1 75 ? 9.717 7.608 8.020 1.00 55.03 75 LEU A N 1
ATOM 619 C CA . LEU A 1 75 ? 10.192 7.735 6.643 1.00 55.03 75 LEU A CA 1
ATOM 620 C C . LEU A 1 75 ? 9.216 7.112 5.632 1.00 55.03 75 LEU A C 1
ATOM 622 O O . LEU A 1 75 ? 8.993 7.696 4.571 1.00 55.03 75 LEU A O 1
ATOM 626 N N . GLU A 1 76 ? 8.569 5.999 5.977 1.00 53.75 76 GLU A N 1
ATOM 627 C CA . GLU A 1 76 ? 7.645 5.296 5.084 1.00 53.75 76 GLU A CA 1
ATOM 628 C C . GLU A 1 76 ? 6.281 5.979 4.989 1.00 53.75 76 GLU A C 1
ATOM 630 O O . GLU A 1 76 ? 5.701 6.043 3.909 1.00 53.75 76 GLU A O 1
ATOM 635 N N . VAL A 1 77 ? 5.794 6.609 6.064 1.00 59.50 77 VAL A N 1
ATOM 636 C CA . VAL A 1 77 ? 4.539 7.389 6.026 1.00 59.50 77 VAL A CA 1
ATOM 637 C C . VAL A 1 77 ? 4.649 8.549 5.029 1.00 59.50 77 VAL A C 1
ATOM 639 O O . VAL A 1 77 ? 3.746 8.783 4.222 1.00 59.50 77 VAL A O 1
ATOM 642 N N . LYS A 1 78 ? 5.799 9.238 5.020 1.00 61.59 78 LYS A N 1
ATOM 643 C CA . LYS A 1 78 ? 6.089 10.313 4.060 1.00 61.59 78 LYS A CA 1
ATOM 644 C C . LYS A 1 78 ? 6.283 9.777 2.640 1.00 61.59 78 LYS A C 1
ATOM 646 O O . LYS A 1 78 ? 5.841 10.434 1.701 1.00 61.59 78 LYS A O 1
ATOM 651 N N . ALA A 1 79 ? 6.917 8.615 2.470 1.00 64.25 79 ALA A N 1
ATOM 652 C CA . ALA A 1 79 ? 7.092 7.981 1.162 1.00 64.25 79 ALA A CA 1
ATOM 653 C C . ALA A 1 79 ? 5.745 7.547 0.558 1.00 64.25 79 ALA A C 1
ATOM 655 O O . ALA A 1 79 ? 5.428 7.914 -0.572 1.00 64.25 79 ALA A O 1
ATOM 656 N N . ASN A 1 80 ? 4.894 6.888 1.346 1.00 65.56 80 ASN A N 1
ATOM 657 C CA . ASN A 1 80 ? 3.553 6.464 0.940 1.00 65.56 80 ASN A CA 1
ATOM 658 C C . ASN A 1 80 ? 2.668 7.649 0.543 1.00 65.56 80 ASN A C 1
ATOM 660 O O . ASN A 1 80 ? 1.908 7.574 -0.421 1.00 65.56 80 ASN A O 1
ATOM 664 N N . GLN A 1 81 ? 2.799 8.783 1.233 1.00 68.31 81 GLN A N 1
ATOM 665 C CA . GLN A 1 81 ? 2.060 9.994 0.888 1.00 68.31 81 GLN A CA 1
ATOM 666 C C . GLN A 1 81 ? 2.522 10.617 -0.440 1.00 68.31 81 GLN A C 1
ATOM 668 O O . GLN A 1 81 ? 1.686 11.119 -1.190 1.00 68.31 81 GLN A O 1
ATOM 673 N N . ARG A 1 82 ? 3.819 10.531 -0.778 1.00 67.00 82 ARG A N 1
ATOM 674 C CA . ARG A 1 82 ? 4.346 10.944 -2.096 1.00 67.00 82 ARG A CA 1
ATOM 675 C C . ARG A 1 82 ? 3.898 10.002 -3.214 1.00 67.00 82 ARG A C 1
ATOM 677 O O . ARG A 1 82 ? 3.596 10.457 -4.314 1.00 67.00 82 ARG A O 1
ATOM 684 N N . LEU A 1 83 ? 3.788 8.708 -2.915 1.00 71.25 83 LEU A N 1
ATOM 685 C CA . LEU A 1 83 ? 3.375 7.681 -3.872 1.00 71.25 83 LEU A CA 1
ATOM 686 C C . LEU A 1 83 ? 1.866 7.668 -4.160 1.00 71.25 83 LEU A C 1
ATOM 688 O O . LEU A 1 83 ? 1.459 7.099 -5.168 1.00 71.25 83 LEU A O 1
ATOM 692 N N . ARG A 1 84 ? 1.021 8.346 -3.367 1.00 78.50 84 ARG A N 1
ATOM 693 C CA . ARG A 1 84 ? -0.430 8.432 -3.649 1.00 78.50 84 ARG A CA 1
ATOM 694 C C . ARG A 1 84 ? -0.750 9.011 -5.027 1.00 78.50 84 ARG A C 1
ATOM 696 O O . ARG A 1 84 ? -1.704 8.576 -5.661 1.00 78.50 84 ARG A O 1
ATOM 703 N N . ASN A 1 85 ? 0.062 9.951 -5.504 1.00 80.81 85 ASN A N 1
ATOM 704 C CA . ASN A 1 85 ? -0.130 10.592 -6.808 1.00 80.81 85 ASN A CA 1
ATOM 70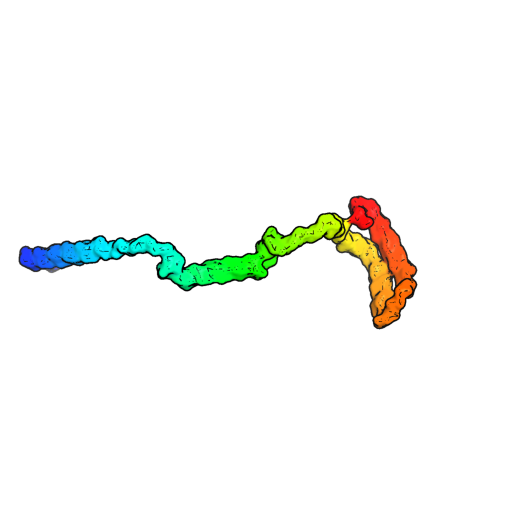5 C C . ASN A 1 85 ? 0.664 9.903 -7.930 1.00 80.81 85 ASN A C 1
ATOM 707 O O . ASN A 1 85 ? 0.557 10.290 -9.093 1.00 80.81 85 ASN A O 1
ATOM 711 N N . TYR A 1 86 ? 1.446 8.873 -7.599 1.00 84.12 86 TYR A N 1
ATOM 712 C CA . TYR A 1 86 ? 2.264 8.131 -8.553 1.00 84.12 86 TYR A CA 1
ATOM 713 C C . TYR A 1 86 ? 1.448 7.443 -9.662 1.00 84.12 86 TYR A C 1
ATOM 715 O O . TYR A 1 86 ? 1.853 7.560 -10.818 1.00 84.12 86 TYR A O 1
ATOM 723 N N . PRO A 1 87 ? 0.272 6.831 -9.399 1.00 88.44 87 PRO A N 1
ATOM 724 C CA . PRO A 1 87 ? -0.567 6.283 -10.468 1.00 88.44 87 PRO A CA 1
ATOM 725 C C . PRO A 1 87 ? -0.979 7.342 -11.498 1.00 88.44 87 PRO A C 1
ATOM 727 O O . PRO A 1 87 ? -0.925 7.094 -12.697 1.00 88.44 87 PRO A O 1
ATOM 730 N N . VAL A 1 88 ? -1.306 8.554 -11.040 1.00 88.00 88 VAL A N 1
ATOM 731 C CA . VAL A 1 88 ? -1.694 9.677 -11.912 1.00 88.00 88 VAL A CA 1
ATOM 732 C C . VAL A 1 88 ? -0.509 10.167 -12.756 1.00 88.00 88 VAL A C 1
ATOM 734 O O . VAL A 1 88 ? -0.666 10.534 -13.921 1.00 88.00 88 VAL A O 1
ATOM 737 N N . LEU A 1 89 ? 0.700 10.157 -12.192 1.00 87.38 89 LEU A N 1
ATOM 738 C CA . LEU A 1 89 ? 1.933 10.497 -12.909 1.00 87.38 89 LEU A CA 1
ATOM 739 C C . LEU A 1 89 ? 2.283 9.445 -13.967 1.00 87.38 89 LEU A C 1
ATOM 741 O O . LEU A 1 89 ? 2.653 9.799 -15.085 1.00 87.38 89 LEU A O 1
ATOM 745 N N . LEU A 1 90 ? 2.115 8.162 -13.638 1.00 88.94 90 LEU A N 1
ATOM 746 C CA . LEU A 1 90 ? 2.328 7.058 -14.570 1.00 88.94 90 LEU A CA 1
ATOM 747 C C . LEU A 1 90 ? 1.383 7.132 -15.765 1.00 88.94 90 LEU A C 1
ATOM 749 O O . LEU A 1 90 ? 1.838 6.981 -16.894 1.00 88.94 90 LEU A O 1
ATOM 753 N N . THR A 1 91 ? 0.098 7.430 -15.546 1.00 90.50 91 THR A N 1
ATOM 754 C CA . THR A 1 91 ? -0.867 7.545 -16.651 1.00 90.50 91 THR A CA 1
ATOM 755 C C . THR A 1 91 ? -0.519 8.668 -17.628 1.00 90.50 91 THR A C 1
ATOM 757 O O . THR A 1 91 ? -0.759 8.527 -18.820 1.00 90.50 91 THR A O 1
ATOM 760 N N . LYS A 1 92 ? 0.095 9.763 -17.157 1.00 90.75 92 LYS A N 1
ATOM 761 C CA . LYS A 1 92 ? 0.544 10.869 -18.025 1.00 90.75 92 LYS A CA 1
ATOM 762 C C . LYS A 1 92 ? 1.775 10.519 -18.859 1.00 90.75 92 LYS A C 1
ATOM 764 O O . LYS A 1 92 ? 1.954 11.062 -19.941 1.00 90.75 92 LYS A O 1
ATOM 769 N N . CYS A 1 93 ? 2.622 9.630 -18.348 1.00 93.44 93 CYS A N 1
ATOM 770 C CA . CYS A 1 93 ? 3.864 9.204 -18.989 1.00 93.44 93 CYS A CA 1
ATOM 771 C C . CYS A 1 93 ? 3.779 7.775 -19.541 1.00 93.44 93 CYS A C 1
ATOM 773 O O . CYS A 1 93 ? 4.814 7.125 -19.704 1.00 93.44 93 CYS A O 1
ATOM 775 N N . ALA A 1 94 ? 2.563 7.289 -19.820 1.00 94.12 94 ALA A N 1
ATOM 776 C CA . ALA A 1 94 ? 2.300 5.904 -20.199 1.00 94.12 94 ALA A CA 1
ATOM 777 C C . ALA A 1 94 ? 3.116 5.475 -21.427 1.00 94.12 94 ALA A C 1
ATOM 779 O O . ALA A 1 94 ? 3.770 4.437 -21.388 1.00 94.12 94 ALA A O 1
ATOM 780 N N . ASP A 1 95 ? 3.191 6.310 -22.463 1.00 93.44 95 ASP A N 1
ATOM 781 C CA . ASP A 1 95 ? 3.926 5.985 -23.693 1.00 93.44 95 ASP A CA 1
ATOM 782 C C . ASP A 1 95 ? 5.413 5.714 -23.414 1.00 93.44 95 ASP A C 1
ATOM 784 O O . ASP A 1 95 ? 5.969 4.697 -23.826 1.00 93.44 95 ASP A O 1
ATOM 788 N N . LYS A 1 96 ? 6.059 6.582 -22.625 1.00 94.31 96 LYS A N 1
ATOM 789 C CA . LYS A 1 96 ? 7.472 6.427 -22.240 1.00 94.31 96 LYS A CA 1
ATOM 790 C C . LYS A 1 96 ? 7.690 5.266 -21.271 1.00 94.31 96 LYS A C 1
ATOM 792 O O . LYS A 1 96 ? 8.721 4.604 -21.341 1.00 94.31 96 LYS A O 1
ATOM 797 N N . ALA A 1 97 ? 6.714 4.991 -20.405 1.00 93.69 97 ALA A N 1
ATOM 798 C CA . ALA A 1 97 ? 6.739 3.840 -19.508 1.00 93.69 97 ALA A CA 1
ATOM 799 C C . ALA A 1 97 ? 6.680 2.515 -20.282 1.00 93.69 97 ALA A C 1
ATOM 801 O O . ALA A 1 97 ? 7.423 1.589 -19.966 1.00 93.69 97 ALA A O 1
ATOM 802 N N . THR A 1 98 ? 5.828 2.431 -21.309 1.00 93.94 98 THR A N 1
ATOM 803 C CA . THR A 1 98 ? 5.704 1.223 -22.136 1.00 93.94 98 THR A CA 1
ATOM 804 C C . THR A 1 98 ? 6.959 0.951 -22.953 1.00 93.94 98 THR A C 1
ATOM 806 O O . THR A 1 98 ? 7.371 -0.201 -23.017 1.00 93.94 98 THR A O 1
ATOM 809 N N . ALA A 1 99 ? 7.615 1.983 -23.499 1.00 93.81 99 ALA A N 1
ATOM 810 C CA . ALA A 1 99 ? 8.900 1.824 -24.180 1.00 93.81 99 ALA A CA 1
ATOM 811 C C . ALA A 1 99 ? 9.932 1.166 -23.249 1.00 93.81 99 ALA A C 1
ATOM 813 O O . ALA A 1 99 ? 10.410 0.075 -23.551 1.00 93.81 99 ALA A O 1
ATOM 814 N N . TYR A 1 100 ? 10.133 1.747 -22.059 1.00 92.94 100 TYR A N 1
ATOM 815 C CA . TYR A 1 100 ? 11.031 1.195 -21.041 1.00 92.94 100 TYR A CA 1
ATOM 816 C C . TYR A 1 100 ? 10.660 -0.239 -20.633 1.00 92.94 100 TYR A C 1
ATOM 818 O O . TYR A 1 100 ? 11.525 -1.111 -20.543 1.00 92.94 100 TYR A O 1
ATOM 826 N N . ALA A 1 101 ? 9.369 -0.511 -20.421 1.00 92.38 101 ALA A N 1
ATOM 827 C CA . ALA A 1 101 ? 8.887 -1.845 -20.075 1.00 92.38 101 ALA A CA 1
ATOM 828 C C . ALA A 1 101 ? 9.178 -2.866 -21.183 1.00 92.38 101 ALA A C 1
ATOM 830 O O . ALA A 1 101 ? 9.559 -4.000 -20.890 1.00 92.38 101 ALA A O 1
ATOM 831 N N . VAL A 1 102 ? 9.049 -2.470 -22.450 1.00 93.31 102 VAL A N 1
ATOM 832 C CA . VAL A 1 102 ? 9.405 -3.311 -23.595 1.00 93.31 102 VAL A CA 1
ATOM 833 C C . VAL A 1 102 ? 10.904 -3.610 -23.595 1.00 93.31 102 VAL A C 1
ATOM 835 O O . VAL A 1 102 ? 11.265 -4.768 -23.763 1.00 93.31 102 VAL A O 1
ATOM 838 N N . CYS A 1 103 ? 11.790 -2.641 -23.351 1.00 91.00 103 CYS A N 1
ATOM 839 C CA . CYS A 1 103 ? 13.228 -2.930 -23.283 1.00 91.00 103 CYS A CA 1
ATOM 840 C C . CYS A 1 103 ? 13.595 -3.867 -22.127 1.00 91.00 103 CYS A C 1
ATOM 842 O O . CYS A 1 103 ? 14.359 -4.807 -22.328 1.00 91.00 103 CYS A O 1
ATOM 844 N N . VAL A 1 104 ? 13.004 -3.681 -20.942 1.00 90.94 104 VAL A N 1
ATOM 845 C CA . VAL A 1 104 ? 13.276 -4.543 -19.776 1.00 90.94 104 VAL A CA 1
ATOM 846 C C . VAL A 1 104 ? 12.705 -5.953 -19.949 1.00 90.94 104 VAL A C 1
ATOM 848 O O . VAL A 1 104 ? 13.267 -6.910 -19.430 1.00 90.94 104 VAL A O 1
ATOM 851 N N . SER A 1 105 ? 11.599 -6.106 -20.677 1.00 90.25 105 SER A N 1
ATOM 852 C CA . SER A 1 105 ? 10.961 -7.412 -20.896 1.00 90.25 105 SER A CA 1
ATOM 853 C C . SER A 1 105 ? 11.506 -8.195 -22.093 1.00 90.25 105 SER A C 1
ATOM 855 O O . SER A 1 105 ? 11.125 -9.351 -22.270 1.00 90.25 105 SER A O 1
ATOM 857 N N . ARG A 1 106 ? 12.393 -7.605 -22.908 1.00 86.44 106 ARG A N 1
ATOM 858 C CA . ARG A 1 106 ? 12.986 -8.278 -24.077 1.00 86.44 106 ARG A CA 1
ATOM 859 C C . ARG A 1 106 ? 13.939 -9.410 -23.700 1.00 86.44 106 ARG A C 1
ATOM 861 O O . ARG A 1 106 ? 13.892 -10.455 -24.341 1.00 86.44 106 ARG A O 1
ATOM 868 N N . ASP A 1 107 ? 14.766 -9.216 -22.674 1.00 80.44 107 ASP A N 1
ATOM 869 C CA . ASP A 1 107 ? 15.817 -10.163 -22.296 1.00 80.44 107 ASP A CA 1
ATOM 870 C C . ASP A 1 107 ? 15.581 -10.751 -20.900 1.00 80.44 107 ASP A C 1
ATOM 872 O O . ASP A 1 107 ? 15.243 -10.047 -19.954 1.00 80.44 107 ASP A O 1
ATOM 876 N N . LEU A 1 108 ? 15.841 -12.052 -20.734 1.00 76.00 108 LEU A N 1
ATOM 877 C CA . LEU A 1 108 ? 15.820 -12.714 -19.419 1.00 76.00 108 LEU A CA 1
ATOM 878 C C . LEU A 1 108 ? 16.989 -12.290 -18.512 1.00 76.00 108 LEU A C 1
ATOM 880 O O . LEU A 1 108 ? 16.921 -12.481 -17.300 1.00 76.00 108 LEU A O 1
ATOM 884 N N . ASN A 1 109 ? 18.058 -11.728 -19.086 1.00 74.94 109 ASN A N 1
ATOM 885 C CA . ASN A 1 109 ? 19.257 -11.298 -18.366 1.00 74.94 109 ASN A CA 1
ATOM 886 C C . ASN A 1 109 ? 19.618 -9.846 -18.712 1.00 74.94 109 ASN A C 1
ATOM 888 O O . ASN A 1 109 ? 20.645 -9.571 -19.338 1.00 74.94 109 ASN A O 1
ATOM 892 N N . VAL A 1 110 ? 18.745 -8.914 -18.326 1.00 77.94 110 VAL A N 1
ATOM 893 C CA . VAL A 1 110 ? 18.986 -7.475 -18.494 1.00 77.94 110 VAL A CA 1
ATOM 894 C C . VAL A 1 110 ? 20.169 -7.055 -17.619 1.00 77.94 110 VAL A C 1
ATOM 896 O O . VAL A 1 110 ? 20.061 -6.978 -16.394 1.00 77.94 110 VAL A O 1
ATOM 899 N N . GLN A 1 111 ? 21.313 -6.757 -18.239 1.00 79.31 111 GLN A N 1
ATOM 900 C CA . GLN A 1 111 ? 22.428 -6.128 -17.535 1.00 79.31 111 GLN A CA 1
ATOM 901 C C . GLN A 1 111 ? 22.085 -4.688 -17.137 1.00 79.31 111 GLN A C 1
ATOM 903 O O . GLN A 1 111 ? 21.309 -3.984 -17.792 1.00 79.31 111 GLN A O 1
ATOM 908 N N . HIS A 1 112 ? 22.719 -4.226 -16.060 1.00 79.62 112 HIS A N 1
ATOM 909 C CA . HIS A 1 112 ? 22.612 -2.844 -15.611 1.00 79.62 112 HIS A CA 1
ATOM 910 C C . HIS A 1 112 ? 23.021 -1.907 -16.762 1.00 79.62 112 HIS A C 1
ATOM 912 O O . HIS A 1 112 ? 24.113 -2.053 -17.308 1.00 79.62 112 HIS A O 1
ATOM 918 N N . LYS A 1 113 ? 22.163 -0.927 -17.077 1.00 83.25 113 LYS A N 1
ATOM 919 C CA . LYS A 1 113 ? 22.352 0.163 -18.059 1.00 83.25 113 LYS A CA 1
ATOM 920 C C . LYS A 1 113 ? 21.940 -0.083 -19.510 1.00 83.25 113 LYS A C 1
ATOM 922 O O . LYS A 1 113 ? 22.030 0.836 -20.320 1.00 83.25 113 LYS A O 1
ATOM 927 N N . ILE A 1 114 ? 21.426 -1.263 -19.848 1.00 89.00 114 ILE A N 1
ATOM 928 C CA . ILE A 1 114 ? 20.993 -1.558 -21.227 1.00 89.00 114 ILE A CA 1
ATOM 929 C C . ILE A 1 114 ? 19.838 -0.643 -21.671 1.00 89.00 114 ILE A C 1
ATOM 931 O O . ILE A 1 114 ? 19.869 -0.094 -22.768 1.00 89.00 114 ILE A O 1
ATOM 935 N N . CYS A 1 115 ? 18.857 -0.414 -20.795 1.00 90.81 115 CYS A N 1
ATOM 936 C CA . CYS A 1 115 ? 17.667 0.397 -21.081 1.00 90.81 115 CYS A CA 1
ATOM 937 C C . CYS A 1 115 ? 17.766 1.838 -20.541 1.00 90.81 115 CYS A C 1
ATOM 939 O O . CYS A 1 115 ? 16.750 2.478 -20.267 1.00 90.81 115 CYS A O 1
ATOM 941 N N . ASP A 1 116 ? 18.983 2.360 -20.344 1.00 91.19 116 ASP A N 1
ATOM 942 C CA . ASP A 1 116 ? 19.207 3.664 -19.699 1.00 91.19 116 ASP A CA 1
ATOM 943 C C . ASP A 1 116 ? 18.617 4.844 -20.477 1.00 91.19 116 ASP A C 1
ATOM 945 O O . ASP A 1 116 ? 18.244 5.859 -19.886 1.00 91.19 116 ASP A O 1
ATOM 949 N N . THR A 1 117 ? 18.562 4.751 -21.803 1.00 92.81 117 THR A N 1
ATOM 950 C CA . THR A 1 117 ? 18.031 5.806 -22.674 1.00 92.81 117 THR A CA 1
ATOM 951 C C . THR A 1 117 ? 16.531 5.979 -22.459 1.00 92.81 117 THR A C 1
ATOM 953 O O . THR A 1 117 ? 16.076 7.061 -22.088 1.00 92.81 117 THR A O 1
ATOM 956 N N . GLU A 1 118 ? 15.781 4.889 -22.586 1.00 92.94 118 GLU A N 1
ATOM 957 C CA . GLU A 1 118 ? 14.333 4.849 -22.381 1.00 92.94 118 GLU A CA 1
ATOM 958 C C . GLU A 1 118 ? 13.965 5.184 -20.932 1.00 92.94 118 GLU A C 1
ATOM 960 O O . GLU A 1 118 ? 13.019 5.932 -20.672 1.00 92.94 118 GLU A O 1
ATOM 965 N N . PHE A 1 119 ? 14.777 4.719 -19.979 1.00 93.25 119 PHE A N 1
ATOM 966 C CA . PHE A 1 119 ? 14.608 5.048 -18.569 1.00 93.25 119 PHE A CA 1
ATOM 967 C C . PHE A 1 119 ? 14.778 6.547 -18.288 1.00 93.25 119 PHE A C 1
ATOM 969 O O . PHE A 1 119 ? 13.990 7.136 -17.545 1.00 93.25 119 PHE A O 1
ATOM 976 N N . LYS A 1 120 ? 15.782 7.199 -18.892 1.00 94.50 120 LYS A N 1
ATOM 977 C CA . LYS A 1 120 ? 15.993 8.650 -18.752 1.00 94.50 120 LYS A CA 1
ATOM 978 C C . LYS A 1 120 ? 14.835 9.446 -19.341 1.00 94.50 120 LYS A C 1
ATOM 980 O O . LYS A 1 120 ? 14.398 10.414 -18.719 1.00 94.50 120 LYS A O 1
ATOM 985 N N . GLU A 1 121 ? 14.316 9.045 -20.499 1.00 95.06 121 GLU A N 1
ATOM 986 C CA . GLU A 1 121 ? 13.142 9.688 -21.100 1.00 95.06 121 GLU A CA 1
ATOM 987 C C . GLU A 1 121 ? 11.906 9.571 -20.205 1.00 95.06 121 GLU A C 1
ATOM 989 O O . GLU A 1 121 ? 11.210 10.562 -19.961 1.00 95.06 121 GLU A O 1
ATOM 994 N N . PHE A 1 122 ? 11.673 8.381 -19.655 1.00 94.44 122 PHE A N 1
ATOM 995 C CA . PHE A 1 122 ? 10.595 8.126 -18.711 1.00 94.44 122 PHE A CA 1
ATOM 996 C C . PHE A 1 122 ? 10.734 8.960 -17.427 1.00 94.44 122 PHE A C 1
ATOM 998 O O . PHE A 1 122 ? 9.793 9.650 -17.025 1.00 94.44 122 PHE A O 1
ATOM 1005 N N . LEU A 1 123 ? 11.925 8.988 -16.818 1.00 92.31 123 LEU A N 1
ATOM 1006 C CA . LEU A 1 123 ? 12.193 9.796 -15.625 1.00 92.31 123 LEU A CA 1
ATOM 1007 C C . LEU A 1 123 ? 12.013 11.294 -15.875 1.00 92.31 123 LEU A C 1
ATOM 1009 O O . LEU A 1 123 ? 11.482 12.003 -15.018 1.00 92.31 123 LEU A O 1
ATOM 1013 N N . ASN A 1 124 ? 12.445 11.789 -17.033 1.00 93.94 124 ASN A N 1
ATOM 1014 C CA . ASN A 1 124 ? 12.274 13.191 -17.396 1.00 93.94 124 ASN A CA 1
ATOM 1015 C C . ASN A 1 124 ? 10.789 13.553 -17.530 1.00 93.94 124 ASN A C 1
ATOM 1017 O O . ASN A 1 124 ? 10.373 14.602 -17.033 1.00 93.94 124 ASN A O 1
ATOM 1021 N N . CYS A 1 125 ? 9.976 12.667 -18.114 1.00 93.06 125 CYS A N 1
ATOM 1022 C CA . CYS A 1 125 ? 8.526 12.845 -18.185 1.00 93.06 125 CYS A CA 1
ATOM 1023 C C . CYS A 1 125 ? 7.881 12.892 -16.790 1.00 93.06 125 CYS A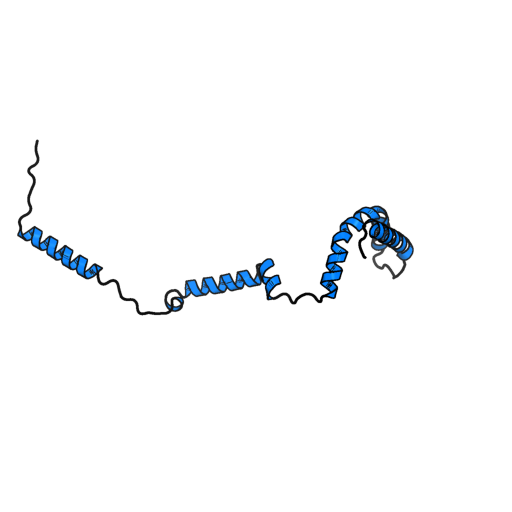 C 1
ATOM 1025 O O . CYS A 1 125 ? 7.079 13.790 -16.508 1.00 93.06 125 CYS A O 1
ATOM 1027 N N . ILE A 1 126 ? 8.269 11.980 -15.891 1.00 91.00 126 ILE A N 1
ATOM 1028 C CA . ILE A 1 126 ? 7.757 11.955 -14.515 1.00 91.00 126 ILE A CA 1
ATOM 1029 C C . ILE A 1 126 ? 8.122 13.240 -13.774 1.00 91.00 126 ILE A C 1
ATOM 1031 O O . ILE A 1 126 ? 7.249 13.860 -13.171 1.00 91.00 126 ILE A O 1
ATOM 1035 N N . ARG A 1 127 ? 9.388 13.671 -13.830 1.00 90.44 127 ARG A N 1
ATOM 1036 C CA . ARG A 1 127 ? 9.845 14.898 -13.155 1.00 90.44 127 ARG A CA 1
ATOM 1037 C C . ARG A 1 127 ? 9.101 16.129 -13.663 1.00 90.44 127 ARG A C 1
ATOM 1039 O O . ARG A 1 127 ? 8.675 16.948 -12.855 1.00 90.44 127 ARG A O 1
ATOM 1046 N N . LYS A 1 128 ? 8.893 16.237 -14.978 1.00 92.06 128 LYS A N 1
ATOM 1047 C CA . LYS A 1 128 ? 8.110 17.324 -15.578 1.00 92.06 128 LYS A CA 1
ATOM 1048 C C . LYS A 1 128 ? 6.658 17.310 -15.085 1.00 92.06 128 LYS A C 1
ATOM 1050 O O . LYS A 1 128 ? 6.172 18.317 -14.580 1.00 92.06 128 LYS A O 1
ATOM 1055 N N . SER A 1 129 ? 6.005 16.151 -15.138 1.00 89.19 129 SER A N 1
ATOM 1056 C CA . SER A 1 129 ? 4.616 15.983 -14.685 1.00 89.19 129 SER A CA 1
ATOM 1057 C C . SER A 1 129 ? 4.449 16.240 -13.181 1.00 89.19 129 SER A C 1
ATOM 1059 O O . SER A 1 129 ? 3.417 16.745 -12.737 1.00 89.19 129 SER A O 1
ATOM 1061 N N . ALA A 1 130 ? 5.473 15.922 -12.387 1.00 88.00 130 ALA A N 1
ATOM 1062 C CA . ALA A 1 130 ? 5.498 16.164 -10.950 1.00 88.00 130 ALA A CA 1
ATOM 1063 C C . ALA A 1 130 ? 5.538 17.659 -10.616 1.00 88.00 130 ALA A C 1
ATOM 1065 O O . ALA A 1 130 ? 4.835 18.104 -9.707 1.00 88.00 130 ALA A O 1
ATOM 1066 N N . LEU A 1 131 ? 6.319 18.432 -11.379 1.00 87.94 131 LEU A N 1
ATOM 1067 C CA . LEU A 1 131 ? 6.374 19.889 -11.258 1.00 87.94 131 LEU A CA 1
ATOM 1068 C C . LEU A 1 131 ? 5.022 20.523 -11.606 1.00 87.94 131 LEU A C 1
ATOM 1070 O O . LEU A 1 131 ? 4.538 21.371 -10.858 1.00 87.94 131 LEU A O 1
ATOM 1074 N N . GLU A 1 132 ? 4.376 20.063 -12.680 1.00 85.81 132 GLU A N 1
ATOM 1075 C CA . GLU A 1 132 ? 3.054 20.548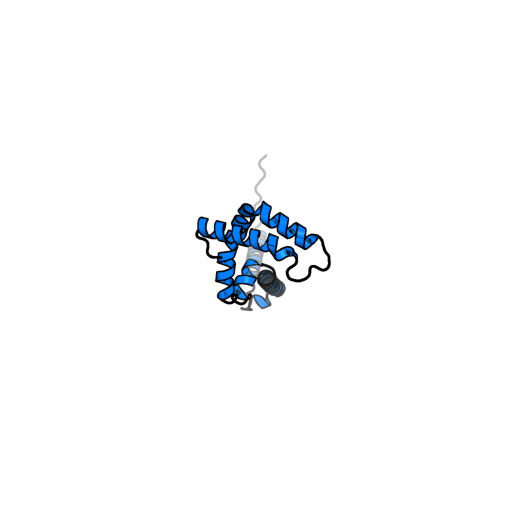 -13.103 1.00 85.81 132 GLU A CA 1
ATOM 1076 C C . GLU A 1 132 ? 1.969 20.293 -12.045 1.00 85.81 132 GLU A C 1
ATOM 1078 O O . GLU A 1 132 ? 1.124 21.151 -11.798 1.00 85.81 132 GLU A O 1
ATOM 1083 N N . MET A 1 133 ? 2.009 19.137 -11.373 1.00 80.56 133 MET A N 1
ATOM 1084 C CA . MET A 1 133 ? 1.039 18.782 -10.329 1.00 80.56 133 MET A CA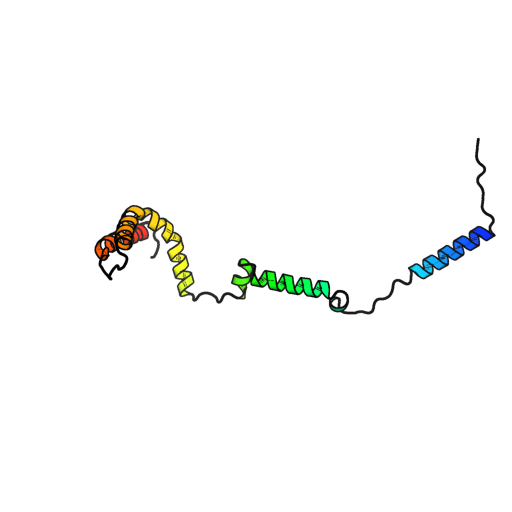 1
ATOM 1085 C C . MET A 1 133 ? 1.438 19.244 -8.920 1.00 80.56 133 MET A C 1
ATOM 1087 O O . MET A 1 133 ? 0.743 18.922 -7.957 1.00 80.56 133 MET A O 1
ATOM 1091 N N . LYS A 1 134 ? 2.541 19.998 -8.779 1.00 77.94 134 LYS A N 1
ATOM 1092 C CA . LYS A 1 134 ? 3.103 20.440 -7.487 1.00 77.94 134 LYS A CA 1
ATOM 1093 C C . LYS A 1 134 ? 3.313 19.282 -6.500 1.00 77.94 134 LYS A C 1
ATOM 1095 O O . LYS A 1 134 ? 3.216 19.452 -5.285 1.00 77.94 134 LYS A O 1
ATOM 1100 N N . THR A 1 135 ? 3.599 18.089 -7.015 1.00 73.69 135 THR A N 1
ATOM 1101 C CA . THR A 1 135 ? 3.853 16.894 -6.207 1.00 73.69 135 THR A CA 1
ATOM 1102 C C . THR A 1 135 ? 5.349 16.703 -6.034 1.00 73.69 135 THR A C 1
ATOM 1104 O O . THR A 1 135 ? 6.096 16.729 -7.010 1.00 73.69 135 THR A O 1
ATOM 1107 N N . LYS A 1 136 ? 5.796 16.484 -4.797 1.00 65.00 136 LYS A N 1
ATOM 1108 C CA . LYS A 1 136 ? 7.202 16.204 -4.504 1.00 65.00 136 LYS A CA 1
ATOM 1109 C C . LYS A 1 136 ? 7.454 14.700 -4.648 1.00 65.00 136 LYS A C 1
ATOM 1111 O O . LYS A 1 136 ? 7.000 13.938 -3.798 1.00 65.00 136 LYS A O 1
ATOM 1116 N N . LEU A 1 137 ? 8.135 14.308 -5.724 1.00 62.97 137 LEU A N 1
ATOM 1117 C CA . LEU A 1 137 ? 8.733 12.979 -5.901 1.00 62.97 137 LEU A CA 1
ATOM 1118 C C . LEU A 1 137 ? 10.087 12.945 -5.186 1.00 62.97 137 LEU A C 1
ATOM 1120 O O . LEU A 1 137 ? 10.937 13.796 -5.528 1.00 62.97 137 LEU A O 1
#

InterPro domains:
  IPR034595 NADH dehydrogenase [ubiquinone] 1 alpha subcomplex assembly factor 8 [PTHR34561] (78-136)

pLDDT: mean 77.42, std 12.8, range [43.31, 95.06]

Sequence (137 aa):
MTIPQYKPPKDIQDLLDKKEQQQATQRRRTAVLPKRSWIQRNPRLFQISFLTGSLLIFFSKPLYDCFIADPLPPLEVKANQRLRNYPVLLTKCADKATAYAVCVSRDLNVQHKICDTEFKEFLNCIRKSALEMKTKL

Radius of gyration: 40.66 Å; chains: 1; bounding box: 105×51×75 Å

Secondary structure (DSSP, 8-state):
-PPP-PPPPHHHHHHHHHHHHHHHHHHT---------HHHH-HHHHHHHHHHHHHHHHH-HHHHHHHTS----HHHHHHHHHHTTHHHHHHHTHHHHHHHHHHHHH-TT--TTTTHHHHHHHHHHHHHHHHHTT---

Organism: NCBI:txid103775